Protein AF-A0A2C9LXS0-F1 (afdb_monomer_lite)

Sequence (144 aa):
MIEDLERGDVAETIRLFFEESKAVVPLQKSDLTIQEVNKFLHELSQLTKEEDQQRILTKVAKRSTANDLKMFVRLIKHDLRINAGVKHILDGLHPDAYAAFQTSHDLEDVIQRVSQLSHVKPGMSTKLSVEASLMTPVLPMLVG

Structure (mmCIF, N/CA/C/O backbone):
data_AF-A0A2C9LXS0-F1
#
_entry.id   AF-A0A2C9LXS0-F1
#
loop_
_atom_site.group_PDB
_atom_site.id
_atom_site.type_symbol
_atom_site.label_atom_id
_atom_site.label_alt_id
_atom_site.label_comp_id
_atom_site.label_asym_id
_atom_site.label_entity_id
_atom_site.label_seq_id
_atom_site.pdbx_PDB_ins_code
_atom_site.Cartn_x
_atom_site.Cartn_y
_atom_site.Cartn_z
_atom_site.occupancy
_atom_site.B_iso_or_equiv
_atom_site.auth_seq_id
_atom_site.auth_comp_id
_atom_site.auth_asym_id
_atom_site.auth_atom_id
_atom_site.pdbx_PDB_model_num
ATOM 1 N N . MET A 1 1 ? -22.596 1.898 7.921 1.00 64.88 1 MET A N 1
ATOM 2 C CA . MET A 1 1 ? -21.763 0.670 7.817 1.00 64.88 1 MET A CA 1
ATOM 3 C C . MET A 1 1 ? -22.200 -0.178 6.637 1.00 64.88 1 MET A C 1
ATOM 5 O O . MET A 1 1 ? -21.430 -0.265 5.699 1.00 64.88 1 MET A O 1
ATOM 9 N N . ILE A 1 2 ? -23.399 -0.780 6.645 1.00 70.69 2 ILE A N 1
ATOM 10 C CA . ILE A 1 2 ? -23.882 -1.579 5.497 1.00 70.69 2 ILE A CA 1
ATOM 11 C C . ILE A 1 2 ? -24.055 -0.686 4.257 1.00 70.69 2 ILE A C 1
ATOM 13 O O . ILE A 1 2 ? -23.472 -0.981 3.223 1.00 70.69 2 ILE A O 1
ATOM 17 N N . GLU A 1 3 ? -24.707 0.470 4.405 1.00 71.50 3 GLU A N 1
ATOM 18 C CA . GLU A 1 3 ? -24.863 1.470 3.329 1.00 71.50 3 GLU A CA 1
ATOM 19 C C . GLU A 1 3 ? -23.517 2.005 2.790 1.00 71.50 3 GLU A C 1
ATOM 21 O O . GLU A 1 3 ? -23.382 2.312 1.608 1.00 71.50 3 GLU A O 1
ATOM 26 N N . ASP A 1 4 ? -22.481 2.087 3.634 1.00 72.75 4 ASP A N 1
ATOM 27 C CA . ASP A 1 4 ? -21.139 2.502 3.203 1.00 72.75 4 ASP A CA 1
ATOM 28 C C . ASP A 1 4 ? -20.397 1.391 2.454 1.00 72.75 4 ASP A C 1
ATOM 30 O O . ASP A 1 4 ? -19.650 1.677 1.521 1.00 72.75 4 ASP A O 1
ATOM 34 N N . LEU A 1 5 ? -20.597 0.130 2.849 1.00 74.31 5 LEU A N 1
ATOM 35 C CA . LEU A 1 5 ? -19.999 -1.035 2.191 1.00 74.31 5 LEU A CA 1
ATOM 36 C C . LEU A 1 5 ? -20.549 -1.228 0.774 1.00 74.31 5 LEU A C 1
ATOM 38 O O . LEU A 1 5 ? -19.807 -1.642 -0.115 1.00 74.31 5 LEU A O 1
ATOM 42 N N . GLU A 1 6 ? -21.806 -0.852 0.536 1.00 78.44 6 GLU A N 1
ATOM 43 C CA . GLU A 1 6 ? -22.427 -0.853 -0.796 1.00 78.44 6 GLU A CA 1
ATOM 44 C C . GLU A 1 6 ? -21.717 0.082 -1.791 1.00 78.44 6 GLU A C 1
ATOM 46 O O . GLU A 1 6 ? -21.835 -0.092 -3.003 1.00 78.44 6 GLU A O 1
ATOM 51 N N . ARG A 1 7 ? -20.904 1.031 -1.304 1.00 78.25 7 ARG A N 1
ATOM 52 C CA . ARG A 1 7 ? -20.083 1.921 -2.143 1.00 78.25 7 ARG A CA 1
ATOM 53 C C . ARG A 1 7 ? -18.816 1.254 -2.693 1.00 78.25 7 ARG A C 1
ATOM 55 O O . ARG A 1 7 ? -18.142 1.846 -3.535 1.00 78.25 7 ARG A O 1
ATOM 62 N N . GLY A 1 8 ? -18.470 0.054 -2.219 1.00 84.31 8 GLY A N 1
ATOM 63 C CA . GLY A 1 8 ? -17.390 -0.768 -2.776 1.00 84.31 8 GLY A CA 1
ATOM 64 C C . GLY A 1 8 ? -15.958 -0.362 -2.397 1.00 84.31 8 GLY A C 1
ATOM 65 O O . GLY A 1 8 ? -15.017 -0.880 -2.991 1.00 84.31 8 GLY A O 1
ATOM 66 N N . ASP A 1 9 ? -15.755 0.533 -1.421 1.00 91.00 9 ASP A N 1
ATOM 67 C CA . ASP A 1 9 ? -14.425 0.889 -0.892 1.00 91.00 9 ASP A CA 1
ATOM 68 C C . ASP A 1 9 ? -14.371 0.688 0.625 1.00 91.00 9 ASP A C 1
ATOM 70 O O . ASP A 1 9 ? -14.653 1.592 1.412 1.00 91.00 9 ASP A O 1
ATOM 74 N N . VAL A 1 10 ? -13.969 -0.516 1.031 1.00 93.00 10 VAL A N 1
ATOM 75 C CA . VAL A 1 10 ? -13.851 -0.895 2.446 1.00 93.00 10 VAL A CA 1
ATOM 76 C C . VAL A 1 10 ? -12.867 0.006 3.197 1.00 93.00 10 VAL A C 1
ATOM 78 O O . VAL A 1 10 ? -13.071 0.280 4.377 1.00 93.00 10 VAL A O 1
ATOM 81 N N . ALA A 1 11 ? -11.812 0.495 2.538 1.00 95.50 11 ALA A N 1
ATOM 82 C CA . ALA A 1 11 ? -10.842 1.372 3.183 1.00 95.50 11 ALA A CA 1
ATOM 83 C C . ALA A 1 11 ? -11.447 2.745 3.507 1.00 95.50 11 ALA A C 1
ATOM 85 O O . ALA A 1 11 ? -11.148 3.316 4.555 1.00 95.50 11 ALA A O 1
ATOM 86 N N . GLU A 1 12 ? -12.324 3.255 2.638 1.00 95.38 12 GLU A N 1
ATOM 87 C CA . GLU A 1 12 ? -13.078 4.479 2.907 1.00 95.38 12 GLU A CA 1
ATOM 88 C C . GLU A 1 12 ? -14.098 4.281 4.030 1.00 95.38 12 GLU A C 1
ATOM 90 O O . GLU A 1 12 ? -14.167 5.111 4.934 1.00 95.38 12 GLU A O 1
ATOM 95 N N . THR A 1 13 ? -14.825 3.159 4.035 1.00 95.12 13 THR A N 1
ATOM 96 C CA . THR A 1 13 ? -15.722 2.823 5.148 1.00 95.12 13 THR A CA 1
ATOM 97 C C . THR A 1 13 ? -14.955 2.775 6.470 1.00 95.12 13 THR A C 1
ATOM 99 O O . THR A 1 13 ? -15.355 3.417 7.434 1.00 95.12 13 THR A O 1
ATOM 102 N N . ILE A 1 14 ? -13.815 2.078 6.525 1.00 95.62 14 ILE A N 1
ATOM 103 C CA . ILE A 1 14 ? -13.000 1.995 7.746 1.00 95.62 14 ILE A CA 1
ATOM 104 C C . ILE A 1 14 ? -12.523 3.380 8.190 1.00 95.62 14 ILE A C 1
ATOM 106 O O . ILE A 1 14 ? -12.569 3.663 9.384 1.00 95.62 14 ILE A O 1
ATOM 110 N N . ARG A 1 15 ? -12.114 4.255 7.260 1.00 96.56 15 ARG A N 1
ATOM 111 C CA . ARG A 1 15 ? -11.703 5.630 7.585 1.00 96.56 15 ARG A CA 1
ATOM 112 C C . ARG A 1 15 ? -12.798 6.383 8.336 1.00 96.56 15 ARG A C 1
ATOM 114 O O . ARG A 1 15 ? -12.520 6.922 9.401 1.00 96.56 15 ARG A O 1
ATOM 121 N N . LEU A 1 16 ? -14.019 6.394 7.797 1.00 95.25 16 LEU A N 1
ATOM 122 C CA . LEU A 1 16 ? -15.150 7.134 8.368 1.00 95.25 16 LEU A CA 1
ATOM 123 C C . LEU A 1 16 ? -15.472 6.656 9.791 1.00 95.25 16 LEU A C 1
ATOM 125 O O . LEU A 1 16 ? -15.566 7.455 10.717 1.00 95.25 16 LEU A O 1
ATOM 129 N N . PHE A 1 17 ? -15.545 5.339 9.993 1.00 94.75 17 PHE A N 1
ATOM 130 C CA . PHE A 1 17 ? -15.810 4.761 11.315 1.00 94.75 17 PHE A CA 1
ATOM 131 C C . PHE A 1 17 ? -14.649 4.964 12.294 1.00 94.75 17 PHE A C 1
ATOM 133 O O . PHE A 1 17 ? -14.861 5.078 13.502 1.00 94.75 17 PHE A O 1
ATOM 140 N N . PHE A 1 18 ? -13.416 5.005 11.790 1.00 96.69 18 PHE A N 1
ATOM 141 C CA . PHE A 1 18 ? -12.244 5.262 12.612 1.00 96.69 18 PHE A CA 1
ATOM 142 C C . PHE A 1 18 ? -12.168 6.727 13.063 1.00 96.69 18 PHE A C 1
ATOM 144 O O . PHE A 1 18 ? -11.798 6.977 14.205 1.00 96.69 18 PHE A O 1
ATOM 151 N N . GLU A 1 19 ? -12.588 7.684 12.230 1.00 96.50 19 GLU A N 1
ATOM 152 C CA . GLU A 1 19 ? -12.689 9.106 12.601 1.00 96.50 19 GLU A CA 1
ATOM 153 C C . GLU A 1 19 ? -13.655 9.348 13.767 1.00 96.50 19 GLU A C 1
ATOM 155 O O . GLU A 1 19 ? -13.387 10.181 14.632 1.00 96.50 19 GLU A O 1
ATOM 160 N N . GLU A 1 20 ? -14.740 8.578 13.837 1.00 95.00 20 GLU A N 1
ATOM 161 C CA . GLU A 1 20 ? -15.755 8.683 14.893 1.00 95.00 20 GLU A CA 1
ATOM 162 C C . GLU A 1 20 ? -15.474 7.788 16.115 1.00 95.00 20 GLU A C 1
ATOM 164 O O . GLU A 1 20 ? -16.186 7.836 17.126 1.00 95.00 20 GLU A O 1
ATOM 169 N N . SER A 1 21 ? -14.440 6.949 16.043 1.00 94.50 21 SER A N 1
ATOM 170 C CA . SER A 1 21 ? -14.155 5.949 17.067 1.00 94.50 21 SER A CA 1
ATOM 171 C C . SER A 1 21 ? -13.699 6.585 18.384 1.00 94.50 21 SER A C 1
ATOM 173 O O . SER A 1 21 ? -12.711 7.313 18.463 1.00 94.50 21 SER A O 1
ATOM 175 N N . LYS A 1 22 ? -14.391 6.218 19.471 1.00 93.50 22 LYS A N 1
ATOM 176 C CA . LYS A 1 22 ? -14.030 6.598 20.850 1.00 93.50 22 LYS A CA 1
ATOM 177 C C . LYS A 1 22 ? -13.102 5.592 21.533 1.00 93.50 22 LYS A C 1
ATOM 179 O O . LYS A 1 22 ? -12.429 5.941 22.496 1.00 93.50 22 LYS A O 1
ATOM 184 N N . ALA A 1 23 ? -13.091 4.340 21.070 1.00 92.81 23 ALA A N 1
ATOM 185 C CA . ALA A 1 23 ? -12.301 3.264 21.674 1.00 92.81 23 ALA A CA 1
ATOM 186 C C . ALA A 1 23 ? -10.835 3.303 21.220 1.00 92.81 23 ALA A C 1
ATOM 188 O O . ALA A 1 23 ? -9.919 3.049 22.001 1.00 92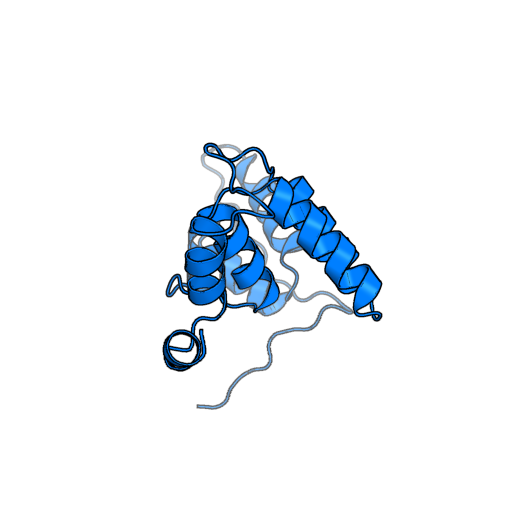.81 23 ALA A O 1
ATOM 189 N N . VAL A 1 24 ? -10.619 3.636 19.948 1.00 92.69 24 VAL A N 1
ATOM 190 C CA . VAL A 1 24 ? -9.301 3.882 19.361 1.00 92.69 24 VAL A CA 1
ATOM 191 C C . VAL A 1 24 ? -9.386 5.211 18.633 1.00 92.69 24 VAL A C 1
ATOM 193 O O . VAL A 1 24 ? -10.112 5.310 17.649 1.00 92.69 24 VAL A O 1
ATOM 196 N N . VAL A 1 25 ? -8.690 6.221 19.146 1.00 95.38 25 VAL A N 1
ATOM 197 C CA . VAL A 1 25 ? -8.735 7.581 18.602 1.00 95.38 25 VAL A CA 1
ATOM 198 C C . VAL A 1 25 ? -7.636 7.734 17.545 1.00 95.38 25 VAL A C 1
ATOM 200 O O . VAL A 1 25 ? -6.489 7.382 17.841 1.00 95.38 25 VAL A O 1
ATOM 203 N N . PRO A 1 26 ? -7.941 8.250 16.340 1.00 96.81 26 PRO A N 1
ATOM 204 C CA . PRO A 1 26 ? -6.931 8.524 15.323 1.00 96.81 26 PRO A CA 1
ATOM 205 C C . PRO A 1 26 ? -5.894 9.538 15.795 1.00 96.81 26 PRO A C 1
ATOM 207 O O . PRO A 1 26 ? -6.206 10.501 16.501 1.00 96.81 26 PRO A O 1
ATOM 210 N N . LEU A 1 27 ? -4.653 9.365 15.346 1.00 97.19 27 LEU A N 1
ATOM 211 C CA . LEU A 1 27 ? -3.637 10.393 15.533 1.00 97.19 27 LEU A CA 1
ATOM 212 C C . LEU A 1 27 ? -3.949 11.624 14.674 1.00 97.19 27 LEU A C 1
ATOM 214 O O . LEU A 1 27 ? -4.533 11.527 13.597 1.00 97.19 27 LEU A O 1
ATOM 218 N N . GLN A 1 28 ? -3.508 12.791 15.146 1.00 95.31 28 GLN A N 1
ATOM 219 C CA . GLN A 1 28 ? -3.643 14.058 14.414 1.00 95.31 28 GLN A CA 1
ATOM 220 C C . GLN A 1 28 ? -2.530 14.272 13.382 1.00 95.31 28 GLN A C 1
ATOM 222 O O . GLN A 1 28 ? -2.678 15.056 12.448 1.00 95.31 28 GLN A O 1
ATOM 227 N N . LYS A 1 29 ? -1.388 13.603 13.563 1.00 96.81 29 LYS A N 1
ATOM 228 C CA . LYS A 1 29 ? -0.237 13.653 12.660 1.00 96.81 29 LYS A CA 1
ATOM 229 C C . LYS A 1 29 ? 0.259 12.237 12.410 1.00 96.81 29 LYS A C 1
ATOM 231 O O . LYS A 1 29 ? 0.227 11.414 13.322 1.00 96.81 29 LYS A O 1
ATOM 236 N N . SER A 1 30 ? 0.693 11.988 11.180 1.00 96.44 30 SER A N 1
ATOM 237 C CA . SER A 1 30 ? 1.276 10.706 10.786 1.00 96.44 30 SER A CA 1
ATOM 238 C C . SER A 1 30 ? 2.664 10.553 11.411 1.00 96.44 30 SER A C 1
ATOM 240 O O . SER A 1 30 ? 3.454 11.499 11.398 1.00 96.44 30 SER A O 1
ATOM 242 N N . ASP A 1 31 ? 2.926 9.377 11.976 1.00 94.25 31 ASP A N 1
ATOM 243 C CA . ASP A 1 31 ? 4.202 8.987 12.603 1.00 94.25 31 ASP A CA 1
ATOM 244 C C . ASP A 1 31 ? 4.774 7.695 11.987 1.00 94.25 31 ASP A C 1
ATOM 246 O O . ASP A 1 31 ? 5.935 7.356 12.190 1.00 94.25 31 ASP A O 1
ATOM 250 N N . LEU A 1 32 ? 3.969 6.958 11.213 1.00 96.06 32 LEU A N 1
ATOM 251 C CA . LEU A 1 32 ? 4.380 5.685 10.629 1.00 96.06 32 LEU A CA 1
ATOM 252 C C . LEU A 1 32 ? 5.302 5.895 9.429 1.00 96.06 32 LEU A C 1
ATOM 254 O O . LEU A 1 32 ? 4.936 6.518 8.432 1.00 96.06 32 LEU A O 1
ATOM 258 N N . THR A 1 33 ? 6.483 5.291 9.493 1.00 97.44 33 THR A N 1
ATOM 259 C CA . THR A 1 33 ? 7.400 5.224 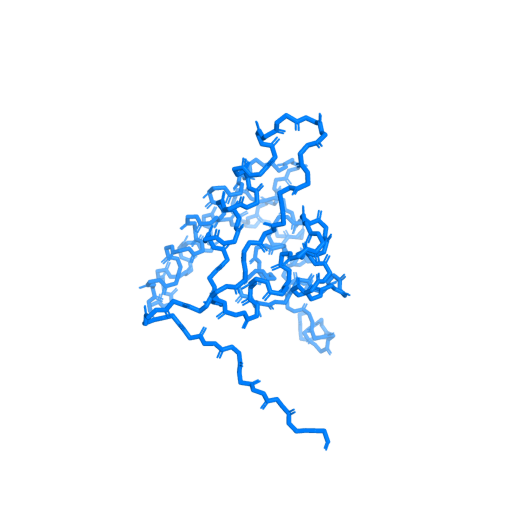8.352 1.00 97.44 33 THR A CA 1
ATOM 260 C C . THR A 1 33 ? 6.989 4.127 7.367 1.00 97.44 33 THR A C 1
ATOM 262 O O . THR A 1 33 ? 6.358 3.131 7.731 1.00 97.44 33 THR A O 1
ATOM 265 N N . ILE A 1 34 ? 7.403 4.254 6.102 1.00 96.69 34 ILE A N 1
ATOM 266 C CA . ILE A 1 34 ? 7.135 3.237 5.067 1.00 96.69 34 ILE A CA 1
ATOM 267 C C . ILE A 1 34 ? 7.772 1.888 5.444 1.00 96.69 34 ILE A C 1
ATOM 269 O O . ILE A 1 34 ? 7.195 0.834 5.184 1.00 96.69 34 ILE A O 1
ATOM 273 N N . GLN A 1 35 ? 8.932 1.903 6.105 1.00 97.62 35 GLN A N 1
ATOM 274 C CA . GLN A 1 35 ? 9.620 0.703 6.581 1.00 97.62 35 GLN A CA 1
ATOM 275 C C . GLN A 1 35 ? 8.810 -0.022 7.659 1.00 97.62 35 GLN A C 1
ATOM 277 O O . GLN A 1 35 ? 8.693 -1.248 7.624 1.00 97.62 35 GLN A O 1
ATOM 282 N N . GLU A 1 36 ? 8.217 0.717 8.598 1.00 97.44 36 GLU A N 1
ATOM 283 C CA . GLU A 1 36 ? 7.321 0.138 9.601 1.00 97.44 36 GLU A CA 1
ATOM 284 C C . GLU A 1 36 ? 6.046 -0.411 8.964 1.00 97.44 36 GLU A C 1
ATOM 286 O O . GLU A 1 36 ? 5.640 -1.524 9.295 1.00 97.44 36 GLU A O 1
ATOM 291 N N . VAL A 1 37 ? 5.449 0.318 8.015 1.00 98.00 37 VAL A N 1
ATOM 292 C CA . VAL A 1 37 ? 4.284 -0.157 7.252 1.00 98.00 37 VAL A CA 1
ATOM 293 C C . VAL A 1 37 ? 4.603 -1.474 6.547 1.00 98.00 37 VAL A C 1
ATOM 295 O O . VAL A 1 37 ? 3.857 -2.440 6.701 1.00 98.00 37 VAL A O 1
ATOM 298 N N . ASN A 1 38 ? 5.737 -1.553 5.845 1.00 97.44 38 ASN A N 1
ATOM 299 C CA . ASN A 1 38 ? 6.177 -2.776 5.178 1.00 97.44 38 ASN A CA 1
ATOM 300 C C . ASN A 1 38 ? 6.386 -3.925 6.173 1.00 97.44 38 ASN A C 1
ATOM 302 O O . ASN A 1 38 ? 5.955 -5.048 5.921 1.00 97.44 38 ASN A O 1
ATOM 306 N N . LYS A 1 39 ? 6.981 -3.646 7.340 1.00 98.25 39 LYS A N 1
ATOM 307 C CA . LYS A 1 39 ? 7.158 -4.646 8.399 1.00 98.25 39 LYS A CA 1
ATOM 308 C C . LYS A 1 39 ? 5.815 -5.186 8.897 1.00 98.25 39 LYS A C 1
ATOM 310 O O . LYS A 1 39 ? 5.679 -6.398 9.037 1.00 98.25 39 LYS A O 1
ATOM 315 N N . PHE A 1 40 ? 4.829 -4.320 9.134 1.00 98.12 40 PHE A N 1
ATOM 316 C CA . PHE A 1 40 ? 3.496 -4.747 9.563 1.00 98.12 40 PHE A CA 1
ATOM 317 C C . PHE A 1 40 ? 2.773 -5.570 8.494 1.00 98.12 40 PHE A C 1
ATOM 319 O O . PHE A 1 40 ? 2.151 -6.572 8.832 1.00 98.12 40 PHE A O 1
ATOM 326 N N . LEU A 1 41 ? 2.864 -5.181 7.219 1.00 98.19 41 LEU A N 1
ATOM 327 C CA . LEU A 1 41 ? 2.282 -5.944 6.109 1.00 98.19 41 LEU A CA 1
ATOM 328 C C . LEU A 1 41 ? 2.952 -7.313 5.955 1.00 98.19 41 LEU A C 1
ATOM 330 O O . LEU A 1 41 ? 2.265 -8.317 5.772 1.00 98.19 41 LEU A O 1
ATOM 334 N N . HIS A 1 42 ? 4.278 -7.364 6.087 1.00 97.88 42 HIS A N 1
ATOM 335 C CA . HIS A 1 42 ? 5.023 -8.614 6.061 1.00 97.88 42 HIS A CA 1
ATOM 336 C C . HIS A 1 42 ? 4.619 -9.526 7.223 1.00 97.88 42 HIS A C 1
ATOM 338 O O . HIS A 1 42 ? 4.256 -10.671 6.981 1.00 97.88 42 HIS A O 1
ATOM 344 N N . GLU A 1 43 ? 4.591 -9.023 8.460 1.00 97.69 43 GLU A N 1
ATOM 345 C CA . GLU A 1 43 ? 4.127 -9.789 9.624 1.00 97.69 43 GLU A CA 1
ATOM 346 C C . GLU A 1 43 ? 2.698 -10.304 9.408 1.00 97.69 43 GLU A C 1
ATOM 348 O O . GLU A 1 43 ? 2.453 -11.498 9.557 1.00 97.69 43 GLU A O 1
ATOM 353 N N . LEU A 1 44 ? 1.779 -9.442 8.959 1.00 97.81 44 LEU A N 1
ATOM 354 C CA . LEU A 1 44 ? 0.390 -9.810 8.684 1.00 97.81 44 LEU A CA 1
ATOM 355 C C . LEU A 1 44 ? 0.274 -10.931 7.638 1.00 97.81 44 LEU A C 1
ATOM 357 O O . LEU A 1 44 ? -0.551 -11.825 7.809 1.00 97.81 44 LEU A O 1
ATOM 361 N N . SER A 1 45 ? 1.120 -10.923 6.601 1.00 97.12 45 SER A N 1
ATOM 362 C CA . SER A 1 45 ? 1.130 -11.951 5.545 1.00 97.12 45 SER A CA 1
ATOM 363 C C . SER A 1 45 ? 1.488 -13.356 6.044 1.00 97.12 45 SER A C 1
ATOM 365 O O . SER A 1 45 ? 1.150 -14.339 5.391 1.00 97.12 45 SER A O 1
ATOM 367 N N . GLN A 1 46 ? 2.158 -13.459 7.197 1.00 97.94 46 GLN A N 1
ATOM 368 C CA . GLN A 1 46 ? 2.569 -14.734 7.794 1.00 97.94 46 GLN A CA 1
ATOM 369 C C . GLN A 1 46 ? 1.537 -15.281 8.794 1.00 97.94 46 GLN A C 1
ATOM 371 O O . GLN A 1 46 ? 1.662 -16.414 9.261 1.00 97.94 46 GLN A O 1
ATOM 376 N N . LEU A 1 47 ? 0.523 -14.488 9.156 1.00 96.88 47 LEU A N 1
ATOM 377 C CA . LEU A 1 47 ? -0.474 -14.855 10.157 1.00 96.88 47 LEU A CA 1
ATOM 378 C C . LEU A 1 47 ? -1.697 -15.498 9.506 1.00 96.88 47 LEU A C 1
ATOM 380 O O . LEU A 1 47 ? -2.298 -14.944 8.588 1.00 96.88 47 LEU A O 1
ATOM 384 N N . THR A 1 48 ? -2.129 -16.633 10.050 1.00 95.50 48 THR A N 1
ATOM 385 C CA . THR A 1 48 ? -3.321 -17.364 9.581 1.00 95.50 48 THR A CA 1
ATOM 386 C C . THR A 1 48 ? -4.493 -17.312 10.558 1.00 95.50 48 THR A C 1
ATOM 388 O O . THR A 1 48 ? -5.620 -17.614 10.174 1.00 95.50 48 THR A O 1
ATOM 391 N N . LYS A 1 49 ? -4.248 -16.934 11.819 1.00 97.94 49 LYS A N 1
ATOM 392 C CA . LYS A 1 49 ? -5.270 -16.849 12.869 1.00 97.94 49 LYS A CA 1
ATOM 393 C C . LYS A 1 49 ? -5.831 -15.437 12.968 1.00 97.94 49 LYS A C 1
ATOM 395 O O . LYS A 1 49 ? -5.071 -14.477 13.087 1.00 97.94 49 LYS A O 1
ATOM 400 N N . GLU A 1 50 ? -7.155 -15.336 13.010 1.00 97.50 50 GLU A N 1
ATOM 401 C CA . GLU A 1 50 ? -7.875 -14.061 13.099 1.00 97.50 50 GLU A CA 1
ATOM 402 C C . GLU A 1 50 ? -7.461 -13.240 14.328 1.00 97.50 50 GLU A C 1
ATOM 404 O O . GLU A 1 50 ? -7.174 -12.052 14.204 1.00 97.50 50 GLU A O 1
ATOM 409 N N . GLU A 1 51 ? -7.328 -13.872 15.498 1.00 97.56 51 GLU A N 1
ATOM 410 C CA . GLU A 1 51 ? -6.916 -13.182 16.729 1.00 97.56 51 GLU A CA 1
ATO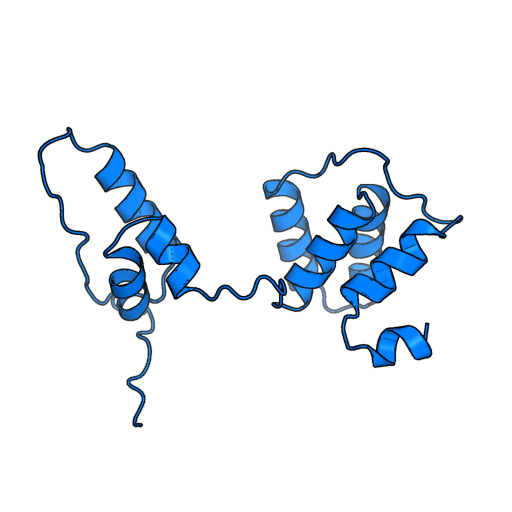M 411 C C . GLU A 1 51 ? -5.539 -12.512 16.598 1.00 97.56 51 GLU A C 1
ATOM 413 O O . GLU A 1 51 ? -5.327 -11.395 17.078 1.00 97.56 51 GLU A O 1
ATOM 418 N N . ASP A 1 52 ? -4.593 -13.172 15.927 1.00 97.75 52 ASP A N 1
ATOM 419 C CA . ASP A 1 52 ? -3.246 -12.638 15.734 1.00 97.75 52 ASP A CA 1
ATOM 420 C C . ASP A 1 52 ? -3.245 -11.513 14.693 1.00 97.75 52 ASP A C 1
ATOM 422 O O . ASP A 1 52 ? -2.635 -10.463 14.914 1.00 97.75 52 ASP A O 1
ATOM 426 N N . GLN A 1 53 ? -3.999 -11.671 13.602 1.00 97.88 53 GLN A N 1
ATOM 427 C CA . GLN A 1 53 ? -4.195 -10.613 12.608 1.00 97.88 53 GLN A CA 1
ATOM 428 C C . GLN A 1 53 ? -4.833 -9.369 13.244 1.00 97.88 53 GLN A C 1
ATOM 430 O O . GLN A 1 53 ? -4.347 -8.250 13.055 1.00 97.88 53 GLN A O 1
ATOM 435 N N . GLN A 1 54 ? -5.864 -9.552 14.073 1.00 97.44 54 GLN A N 1
ATOM 436 C CA . GLN A 1 54 ? -6.536 -8.472 14.791 1.00 97.44 54 GLN A CA 1
ATOM 437 C C . GLN A 1 54 ? -5.572 -7.716 15.713 1.00 97.44 54 GLN A C 1
ATOM 439 O O . GLN A 1 54 ? -5.637 -6.484 15.796 1.00 97.44 54 GLN A O 1
ATOM 444 N N . ARG A 1 55 ? -4.643 -8.413 16.382 1.00 97.56 55 ARG A N 1
ATOM 445 C CA . ARG A 1 55 ? -3.612 -7.775 17.217 1.00 97.56 55 ARG A CA 1
ATOM 446 C C . ARG A 1 55 ? -2.719 -6.845 16.400 1.00 97.56 55 ARG A C 1
ATOM 448 O O . ARG A 1 55 ? -2.455 -5.730 16.852 1.00 97.56 55 ARG A O 1
ATOM 455 N N . ILE A 1 56 ? -2.276 -7.263 15.214 1.00 97.56 56 ILE A N 1
ATOM 456 C CA . ILE A 1 56 ? -1.456 -6.421 14.327 1.00 97.56 56 ILE A CA 1
ATOM 457 C C . ILE A 1 56 ? -2.255 -5.233 13.801 1.00 97.56 56 ILE A C 1
ATOM 459 O O . ILE A 1 56 ? -1.810 -4.094 13.943 1.00 97.56 56 ILE A O 1
ATOM 463 N N . LEU A 1 57 ? -3.466 -5.469 13.299 1.00 97.50 57 LEU A N 1
ATOM 464 C CA . LEU A 1 57 ? -4.346 -4.405 12.809 1.00 97.50 57 LEU A CA 1
ATOM 465 C C . LEU A 1 57 ? -4.645 -3.365 13.898 1.00 97.50 57 LEU A C 1
ATOM 467 O O . LEU A 1 57 ? -4.611 -2.164 13.638 1.00 97.50 57 LEU A O 1
ATOM 471 N N . THR A 1 58 ? -4.837 -3.804 15.143 1.00 96.88 58 THR A N 1
ATOM 472 C CA . THR A 1 58 ? -5.047 -2.908 16.290 1.00 96.88 58 THR A CA 1
ATOM 473 C C . THR A 1 58 ? -3.803 -2.074 16.604 1.00 96.88 58 THR A C 1
ATOM 475 O O . THR A 1 58 ? -3.927 -0.888 16.913 1.00 96.88 58 THR A O 1
ATOM 478 N N . LYS A 1 59 ? -2.596 -2.660 16.533 1.00 96.88 59 LYS A N 1
ATOM 479 C CA . LYS A 1 59 ? -1.336 -1.916 16.725 1.00 96.88 59 LYS A CA 1
ATOM 480 C C . LYS A 1 59 ? -1.176 -0.821 15.672 1.00 96.88 59 LYS A C 1
ATOM 482 O O . LYS A 1 59 ? -0.826 0.301 16.029 1.00 96.88 59 LYS A O 1
ATOM 487 N N . VAL A 1 60 ? -1.456 -1.139 14.407 1.00 97.50 60 VAL A N 1
ATOM 488 C CA . VAL A 1 60 ? -1.384 -0.177 13.298 1.00 97.50 60 VAL A CA 1
ATOM 489 C C . VAL A 1 60 ? -2.419 0.929 13.481 1.00 97.50 60 VAL A C 1
ATOM 491 O O . VAL A 1 60 ? -2.051 2.101 13.459 1.00 97.50 60 VAL A O 1
ATOM 494 N N . ALA A 1 61 ? -3.681 0.583 13.755 1.00 97.38 61 ALA A N 1
ATOM 495 C CA . ALA A 1 61 ? -4.749 1.560 13.964 1.00 97.38 61 ALA A CA 1
ATOM 496 C C . ALA A 1 61 ? -4.409 2.562 15.081 1.00 97.38 61 ALA A C 1
ATOM 498 O O . ALA A 1 61 ? -4.544 3.765 14.891 1.00 97.38 61 ALA A O 1
ATOM 499 N N . LYS A 1 62 ? -3.863 2.097 16.212 1.00 96.62 62 LYS A N 1
ATOM 500 C CA . LYS A 1 62 ? -3.441 2.965 17.329 1.00 96.62 62 LYS A CA 1
ATOM 501 C C . LYS A 1 62 ? -2.314 3.949 16.985 1.00 96.62 62 LYS A C 1
ATOM 503 O O . LYS A 1 62 ? -2.123 4.911 17.722 1.00 96.62 62 LYS A O 1
ATOM 508 N N . ARG A 1 63 ? -1.553 3.702 15.915 1.00 97.31 63 ARG A N 1
ATOM 509 C CA . ARG A 1 63 ? -0.431 4.542 15.458 1.00 97.31 63 ARG A CA 1
ATOM 510 C C . ARG A 1 63 ? -0.736 5.315 14.172 1.00 97.31 63 ARG A C 1
ATOM 512 O O . ARG A 1 63 ? 0.171 5.888 13.580 1.00 97.31 63 ARG A O 1
ATOM 519 N N . SER A 1 64 ? -1.987 5.309 13.726 1.00 97.81 64 SER A N 1
ATOM 520 C CA . SER A 1 64 ? -2.381 5.841 12.423 1.00 97.81 64 SER A CA 1
ATOM 521 C C . SER A 1 64 ? -3.251 7.084 12.567 1.00 97.81 64 SER A C 1
ATOM 523 O O . SER A 1 64 ? -4.123 7.155 13.437 1.00 97.81 64 SER A O 1
ATOM 525 N N . THR A 1 65 ? -3.075 8.047 11.665 1.00 98.25 65 THR A N 1
ATOM 526 C CA . THR A 1 65 ? -4.161 8.969 11.314 1.00 98.25 65 THR A CA 1
ATOM 527 C C . THR A 1 65 ? -5.255 8.206 10.558 1.00 98.25 65 THR A C 1
ATOM 529 O O . THR A 1 65 ? -5.061 7.068 10.116 1.00 98.25 65 THR A O 1
ATOM 532 N N . ALA A 1 66 ? -6.411 8.834 10.344 1.00 97.75 66 ALA A N 1
ATOM 533 C CA . ALA A 1 66 ? -7.470 8.233 9.536 1.00 97.75 66 ALA A CA 1
ATOM 534 C C . ALA A 1 66 ? -7.014 7.912 8.099 1.00 97.75 66 ALA A C 1
ATOM 536 O O . ALA A 1 66 ? -7.331 6.852 7.552 1.00 97.75 66 ALA A O 1
ATOM 537 N N . ASN A 1 67 ? -6.207 8.796 7.507 1.00 97.56 67 ASN A N 1
ATOM 538 C CA . ASN A 1 67 ? -5.673 8.603 6.162 1.00 97.56 67 ASN A CA 1
ATOM 539 C C . ASN A 1 67 ? -4.600 7.511 6.109 1.00 97.56 67 ASN A C 1
ATOM 541 O O . ASN A 1 67 ? -4.592 6.736 5.154 1.00 97.56 67 ASN A O 1
ATOM 545 N N . ASP A 1 68 ? -3.747 7.399 7.131 1.00 98.06 68 ASP A N 1
ATOM 546 C CA . ASP A 1 68 ? -2.752 6.320 7.195 1.00 98.06 68 ASP A CA 1
ATOM 547 C C . ASP A 1 68 ? -3.447 4.956 7.235 1.00 98.06 68 ASP A C 1
ATOM 549 O O . ASP A 1 68 ? -3.104 4.064 6.459 1.00 98.06 68 ASP A O 1
ATOM 553 N N . LEU A 1 69 ? -4.479 4.808 8.078 1.00 97.88 69 LEU A N 1
ATOM 554 C CA . LEU A 1 69 ? -5.212 3.548 8.194 1.00 97.88 69 LEU A CA 1
ATOM 555 C C . LEU A 1 69 ? -5.933 3.194 6.887 1.00 97.88 69 LEU A C 1
ATOM 557 O O . LEU A 1 69 ? -5.879 2.046 6.446 1.00 97.88 69 LEU A O 1
ATOM 561 N N . LYS A 1 70 ? -6.549 4.179 6.223 1.00 97.62 70 LYS A N 1
ATOM 562 C CA . LYS A 1 70 ? -7.134 4.000 4.886 1.00 97.62 70 LYS A CA 1
ATOM 563 C C . LYS A 1 70 ? -6.100 3.485 3.886 1.00 97.62 70 LYS A C 1
ATOM 565 O O . LYS A 1 70 ? -6.362 2.515 3.176 1.00 97.62 70 LYS A O 1
ATOM 570 N N . MET A 1 71 ? -4.927 4.112 3.826 1.00 97.81 71 MET A N 1
ATOM 571 C CA . MET A 1 71 ? -3.868 3.700 2.902 1.00 97.81 71 MET A CA 1
ATOM 572 C C . MET A 1 71 ? -3.321 2.312 3.238 1.00 97.81 71 MET A C 1
ATOM 574 O O . MET A 1 71 ? -3.103 1.510 2.332 1.00 97.81 71 MET A O 1
ATOM 578 N N . PHE A 1 72 ? -3.185 1.986 4.521 1.00 98.12 72 PHE A N 1
ATOM 579 C CA . PHE A 1 72 ? -2.777 0.661 4.974 1.00 98.12 72 PHE A CA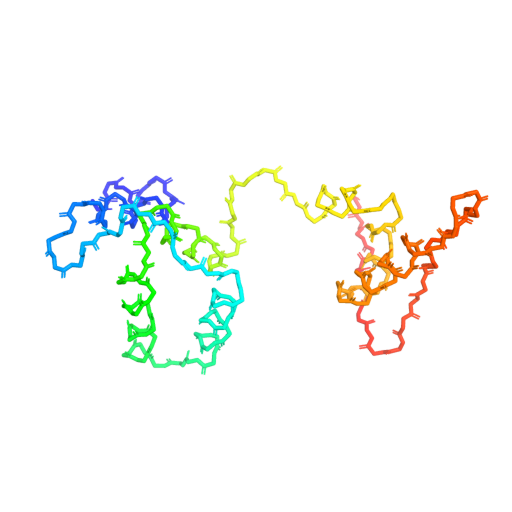 1
ATOM 580 C C . PHE A 1 72 ? -3.762 -0.431 4.530 1.00 98.12 72 PHE A C 1
ATOM 582 O O . PHE A 1 72 ? -3.355 -1.451 3.977 1.00 98.12 72 PHE A O 1
ATOM 589 N N . VAL A 1 73 ? -5.070 -0.202 4.689 1.00 97.69 73 VAL A N 1
ATOM 590 C CA . VAL A 1 73 ? -6.105 -1.142 4.224 1.00 97.69 73 VAL A CA 1
ATOM 591 C C . VAL A 1 73 ? -6.087 -1.287 2.700 1.00 97.69 73 VAL A C 1
ATOM 593 O O . VAL A 1 73 ? -6.237 -2.396 2.189 1.00 97.69 73 VAL A O 1
ATOM 596 N N . ARG A 1 74 ? -5.865 -0.197 1.958 1.00 97.25 74 ARG A N 1
ATOM 597 C CA . ARG A 1 74 ? -5.725 -0.245 0.493 1.00 97.25 74 ARG A CA 1
ATOM 598 C C . ARG A 1 74 ? -4.529 -1.081 0.038 1.00 97.25 74 ARG A C 1
ATOM 600 O O . ARG A 1 74 ? -4.656 -1.833 -0.925 1.00 97.25 74 ARG A O 1
ATOM 607 N N . LEU A 1 75 ? -3.407 -1.014 0.759 1.00 97.56 75 LEU A N 1
ATOM 608 C CA . LEU A 1 75 ? -2.251 -1.885 0.521 1.00 97.56 75 LEU A CA 1
ATOM 609 C C . LEU A 1 75 ? -2.610 -3.362 0.739 1.00 97.56 75 LEU A C 1
ATOM 611 O O . LEU A 1 75 ? -2.305 -4.184 -0.119 1.00 97.56 75 LEU A O 1
ATOM 615 N N . ILE A 1 76 ? -3.331 -3.689 1.819 1.00 96.94 76 ILE A N 1
ATOM 616 C CA . ILE A 1 76 ? -3.821 -5.058 2.082 1.00 96.94 76 ILE A CA 1
ATOM 617 C C . ILE A 1 76 ? -4.758 -5.545 0.969 1.00 96.94 76 ILE A C 1
ATOM 619 O O . ILE A 1 76 ? -4.743 -6.716 0.601 1.00 96.94 76 ILE A O 1
ATOM 623 N N . LYS A 1 77 ? -5.606 -4.660 0.435 1.00 95.25 77 LYS A N 1
ATOM 624 C CA . LYS A 1 77 ? -6.554 -4.995 -0.637 1.00 95.25 77 LYS A CA 1
ATOM 625 C C . LYS A 1 77 ? -5.924 -5.037 -2.028 1.00 95.25 77 LYS A C 1
ATOM 627 O O . LYS A 1 77 ? -6.624 -5.400 -2.967 1.00 95.25 77 LYS A O 1
ATOM 632 N N . HIS A 1 78 ? -4.639 -4.701 -2.154 1.00 94.69 78 HIS A N 1
ATOM 633 C CA . HIS A 1 78 ? -3.929 -4.586 -3.428 1.00 94.69 78 HIS A CA 1
ATOM 634 C C . HIS A 1 78 ? -4.581 -3.599 -4.417 1.00 94.69 78 HIS A C 1
ATOM 636 O O . HIS A 1 78 ? -4.394 -3.717 -5.625 1.00 94.69 78 HIS A O 1
ATOM 642 N N . ASP A 1 79 ? -5.311 -2.600 -3.910 1.00 93.88 79 ASP A N 1
ATOM 643 C CA . ASP A 1 79 ? -5.927 -1.545 -4.719 1.00 93.88 79 ASP A CA 1
ATOM 644 C C . ASP A 1 79 ? -5.795 -0.181 -4.032 1.00 93.88 79 ASP A C 1
ATOM 646 O O . ASP A 1 79 ? -6.481 0.141 -3.059 1.00 93.88 79 ASP A O 1
ATOM 650 N N . LEU A 1 80 ? -4.900 0.649 -4.572 1.00 94.06 80 LEU A N 1
ATOM 651 C CA . LEU A 1 80 ? -4.645 2.002 -4.080 1.00 94.06 80 LEU A CA 1
ATOM 652 C C . LEU A 1 80 ? -5.667 3.035 -4.576 1.00 94.06 80 LEU A C 1
ATOM 654 O O . LEU A 1 80 ? -5.768 4.113 -3.981 1.00 94.06 80 LEU A O 1
ATOM 658 N N . ARG A 1 81 ? -6.424 2.726 -5.639 1.00 92.94 81 ARG A N 1
ATOM 659 C CA . ARG A 1 81 ? -7.370 3.635 -6.312 1.00 92.94 81 ARG A CA 1
ATOM 660 C C . ARG A 1 81 ? -6.741 4.957 -6.777 1.00 92.94 81 ARG A C 1
ATOM 662 O O . ARG A 1 81 ? -7.327 6.024 -6.614 1.00 92.94 81 ARG A O 1
ATOM 669 N N . ILE A 1 82 ? -5.536 4.882 -7.348 1.00 93.12 82 ILE A N 1
ATOM 670 C CA . ILE A 1 82 ? -4.785 6.038 -7.883 1.00 93.12 82 ILE A CA 1
ATOM 671 C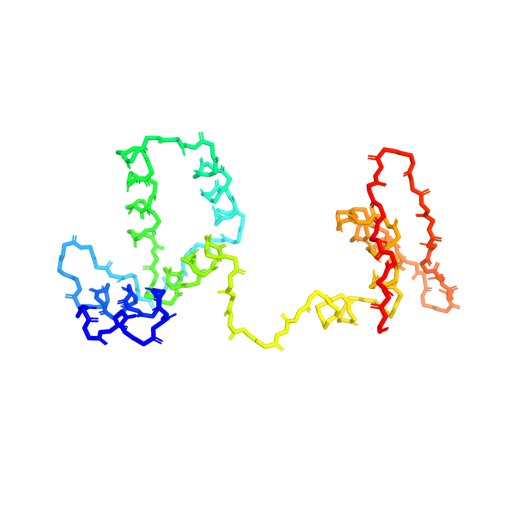 C . ILE A 1 82 ? -4.816 6.140 -9.416 1.00 93.12 82 ILE A C 1
ATOM 673 O O . ILE A 1 82 ? -4.139 6.990 -9.982 1.00 93.12 82 ILE A O 1
ATOM 677 N N . ASN A 1 83 ? -5.576 5.272 -10.098 1.00 91.56 83 ASN A N 1
ATOM 678 C CA . ASN A 1 83 ? -5.662 5.202 -11.566 1.00 91.56 83 ASN A CA 1
ATOM 679 C C . ASN A 1 83 ? -4.300 5.069 -12.278 1.00 91.56 83 ASN A C 1
ATOM 681 O O . ASN A 1 83 ? -4.154 5.456 -13.434 1.00 91.56 83 ASN A O 1
ATOM 685 N N . ALA A 1 84 ? -3.307 4.499 -11.594 1.00 92.75 84 ALA A N 1
ATOM 686 C CA . ALA A 1 84 ? -1.970 4.272 -12.115 1.00 92.75 84 ALA A CA 1
ATOM 687 C C . ALA A 1 84 ? -1.571 2.812 -11.883 1.00 92.75 84 ALA A C 1
ATOM 689 O O . ALA A 1 84 ? -1.531 2.334 -10.752 1.00 92.75 84 ALA A O 1
ATOM 690 N N . GLY A 1 85 ? -1.303 2.103 -12.978 1.00 91.56 85 GLY A N 1
ATOM 691 C CA . GLY A 1 85 ? -0.705 0.764 -12.964 1.00 91.56 85 GLY A CA 1
ATOM 692 C C . GLY A 1 85 ? 0.826 0.785 -13.030 1.00 91.56 85 GLY A C 1
ATOM 693 O O . GLY A 1 85 ? 1.432 1.842 -13.196 1.00 91.56 85 GLY A O 1
ATOM 694 N N . VAL A 1 86 ? 1.435 -0.405 -12.990 1.00 91.44 86 VAL A N 1
ATOM 695 C CA . VAL A 1 86 ? 2.898 -0.623 -12.957 1.00 91.44 86 VAL A CA 1
ATOM 696 C C . VAL A 1 86 ? 3.654 0.176 -14.022 1.00 91.44 86 VAL A C 1
ATOM 698 O O . VAL A 1 86 ? 4.662 0.792 -13.700 1.00 91.44 86 VAL A O 1
ATOM 701 N N . LYS A 1 87 ? 3.145 0.237 -15.261 1.00 93.12 87 LYS A N 1
ATOM 702 C CA . LYS A 1 87 ? 3.763 1.018 -16.344 1.00 93.12 87 LYS A CA 1
ATOM 703 C C . LYS A 1 87 ? 3.957 2.488 -15.971 1.00 93.12 87 LYS A C 1
ATOM 705 O O . LYS A 1 87 ? 5.071 2.980 -16.022 1.00 93.12 87 LYS A O 1
ATOM 710 N N . HIS A 1 88 ? 2.896 3.159 -15.523 1.00 94.75 88 HIS A N 1
ATOM 711 C CA . HIS A 1 88 ? 2.954 4.577 -15.154 1.00 94.75 88 HIS A CA 1
ATOM 712 C C . HIS A 1 88 ? 3.954 4.839 -14.021 1.00 94.75 88 HIS A C 1
ATOM 714 O O . HIS A 1 88 ? 4.616 5.870 -14.012 1.00 94.75 88 HIS A O 1
ATOM 720 N N . ILE A 1 89 ? 4.060 3.904 -13.070 1.00 94.50 89 ILE A N 1
ATOM 721 C CA . ILE A 1 89 ? 4.997 4.012 -11.947 1.00 94.50 89 ILE A CA 1
ATOM 722 C C . ILE A 1 89 ? 6.443 3.814 -12.423 1.00 94.50 89 ILE A C 1
ATOM 724 O O . ILE A 1 89 ? 7.316 4.596 -12.055 1.00 94.50 89 ILE A O 1
ATOM 728 N N . LEU A 1 90 ? 6.700 2.803 -13.260 1.00 94.19 90 LEU A N 1
ATOM 729 C CA . LEU A 1 90 ? 8.042 2.502 -13.770 1.00 94.19 90 LEU A CA 1
ATOM 730 C C . LEU A 1 90 ? 8.540 3.532 -14.792 1.00 94.19 90 LEU A C 1
ATOM 732 O O . LEU A 1 90 ? 9.718 3.879 -14.765 1.00 94.19 90 LEU A O 1
ATOM 736 N N . ASP A 1 91 ? 7.655 4.089 -15.619 1.00 92.12 91 ASP A N 1
ATOM 737 C CA . ASP A 1 91 ? 7.986 5.180 -16.545 1.00 92.12 91 ASP A CA 1
ATOM 738 C C . ASP A 1 91 ? 8.462 6.438 -15.787 1.00 92.12 91 ASP A C 1
ATOM 740 O O . ASP A 1 91 ? 9.266 7.214 -16.304 1.00 92.12 91 ASP A O 1
ATOM 744 N N . GLY A 1 92 ? 8.016 6.624 -14.537 1.00 90.25 92 GLY A N 1
ATOM 745 C CA . GLY A 1 92 ? 8.494 7.685 -13.647 1.00 90.25 92 GLY A CA 1
ATOM 746 C C . GLY A 1 92 ? 9.899 7.457 -13.071 1.00 90.25 92 GLY A C 1
ATOM 747 O O . GLY A 1 92 ? 10.488 8.398 -12.543 1.00 90.25 92 GLY A O 1
ATOM 748 N N . LEU A 1 93 ? 10.442 6.237 -13.161 1.00 90.38 93 LEU A N 1
ATOM 749 C CA . LEU A 1 93 ? 11.784 5.885 -12.679 1.00 90.38 93 LEU A CA 1
ATOM 750 C C . LEU A 1 93 ? 12.836 5.981 -13.788 1.00 90.38 93 LEU A C 1
ATOM 752 O O . LEU A 1 93 ? 13.879 6.603 -13.597 1.00 90.38 93 LEU A O 1
ATOM 756 N N . HIS A 1 94 ? 12.583 5.341 -14.932 1.00 90.56 94 HIS A N 1
ATOM 757 C CA . HIS A 1 94 ? 13.475 5.351 -16.093 1.00 90.56 94 HIS A CA 1
ATOM 758 C C . HIS A 1 94 ? 12.706 4.926 -17.361 1.00 90.56 94 HIS A C 1
ATOM 760 O O . HIS A 1 94 ? 11.909 3.991 -17.271 1.00 90.56 94 HIS A O 1
ATOM 766 N N . PRO A 1 95 ? 12.974 5.508 -18.553 1.00 89.69 95 PRO A N 1
ATOM 767 C CA . PRO A 1 95 ? 12.254 5.173 -19.792 1.00 89.69 95 PRO A CA 1
ATOM 768 C C . PRO A 1 95 ? 12.233 3.677 -20.148 1.00 89.69 95 PRO A C 1
ATOM 770 O O . PRO A 1 95 ? 11.244 3.177 -20.674 1.00 89.69 95 PRO A O 1
ATOM 773 N N . ASP A 1 96 ? 13.310 2.954 -19.829 1.00 89.94 96 ASP A N 1
ATOM 774 C CA . ASP A 1 96 ? 13.440 1.513 -20.099 1.00 89.94 96 ASP A CA 1
ATOM 775 C C . ASP A 1 96 ? 13.012 0.611 -18.917 1.00 89.94 96 ASP A C 1
ATOM 777 O O . ASP A 1 96 ? 13.032 -0.615 -19.045 1.00 89.94 96 ASP A O 1
ATOM 781 N N . ALA A 1 97 ? 12.635 1.168 -17.755 1.00 91.94 97 ALA A N 1
ATOM 782 C CA . ALA A 1 97 ? 12.359 0.373 -16.548 1.00 91.94 97 ALA A CA 1
ATOM 783 C C . ALA A 1 97 ? 11.172 -0.578 -16.729 1.00 91.94 97 ALA A C 1
ATOM 785 O O . ALA A 1 97 ? 11.229 -1.727 -16.290 1.00 91.94 97 ALA A O 1
ATOM 786 N N . TYR A 1 98 ? 10.110 -0.125 -17.404 1.00 92.50 98 TYR A N 1
ATOM 787 C CA . TYR A 1 98 ? 8.961 -0.982 -17.678 1.00 92.50 98 TYR A CA 1
ATOM 788 C C . TYR A 1 98 ? 9.354 -2.174 -18.559 1.00 92.50 98 TYR A C 1
ATOM 790 O O . TYR A 1 98 ? 9.039 -3.307 -18.210 1.00 92.50 98 TYR A O 1
ATOM 798 N N . ALA A 1 99 ? 10.111 -1.952 -19.638 1.00 90.12 99 ALA A N 1
ATOM 799 C CA . ALA A 1 99 ? 10.569 -3.022 -20.528 1.00 90.12 99 ALA A CA 1
ATOM 800 C C . ALA A 1 99 ? 11.488 -4.030 -19.814 1.00 90.12 99 ALA A C 1
ATOM 802 O O . ALA A 1 99 ? 11.342 -5.245 -19.987 1.00 90.12 99 ALA A O 1
ATOM 803 N N . ALA A 1 100 ? 12.395 -3.540 -18.963 1.00 89.75 100 ALA A N 1
ATOM 804 C CA . ALA A 1 100 ? 13.229 -4.393 -18.123 1.00 89.75 100 ALA A CA 1
ATOM 805 C C . ALA A 1 100 ? 12.379 -5.255 -17.180 1.00 89.75 100 ALA A C 1
ATOM 807 O O . ALA A 1 100 ? 12.580 -6.467 -17.121 1.00 89.75 100 ALA A O 1
ATOM 808 N N . PHE A 1 101 ? 11.372 -4.664 -16.530 1.00 90.62 101 PHE A N 1
ATOM 809 C CA . PHE A 1 101 ? 10.454 -5.393 -15.658 1.00 90.62 101 PHE A CA 1
ATOM 810 C C . PHE A 1 101 ? 9.595 -6.415 -16.410 1.00 90.62 101 PHE A C 1
ATOM 812 O O . PHE A 1 101 ? 9.349 -7.496 -15.888 1.00 90.62 101 PHE A O 1
ATOM 819 N N . GLN A 1 102 ? 9.164 -6.136 -17.644 1.00 89.94 102 GLN A N 1
ATOM 820 C CA . GLN A 1 102 ? 8.419 -7.127 -18.432 1.00 89.94 102 GLN A CA 1
ATOM 821 C C . GLN A 1 102 ? 9.246 -8.389 -18.729 1.00 89.94 102 GLN A C 1
ATOM 823 O O . GLN A 1 102 ? 8.680 -9.472 -18.882 1.00 89.94 102 GLN A O 1
ATOM 828 N N . THR A 1 103 ? 10.571 -8.238 -18.789 1.00 85.62 103 THR A N 1
ATOM 829 C CA . THR A 1 103 ? 11.509 -9.311 -19.130 1.00 85.62 103 THR A CA 1
ATOM 830 C C . THR A 1 103 ? 11.993 -10.074 -17.902 1.00 85.62 103 THR A C 1
ATOM 832 O O . THR A 1 103 ? 12.097 -11.294 -17.966 1.00 85.62 103 THR A O 1
ATOM 835 N N . SER A 1 104 ? 12.275 -9.389 -16.790 1.00 84.56 104 SER A N 1
ATOM 836 C CA . SER A 1 104 ? 12.748 -10.039 -15.563 1.00 84.56 104 SER A CA 1
ATOM 837 C C . SER A 1 104 ? 11.633 -10.381 -14.577 1.00 84.56 104 SER A C 1
ATOM 839 O O . SER A 1 104 ? 11.822 -11.282 -13.782 1.00 84.56 104 SER A O 1
ATOM 841 N N . HIS A 1 105 ? 10.506 -9.661 -14.569 1.00 85.44 105 HIS A N 1
ATOM 842 C CA . HIS A 1 105 ? 9.485 -9.701 -13.508 1.00 85.44 105 HIS A CA 1
ATOM 843 C C . HIS A 1 105 ? 10.069 -9.570 -12.080 1.00 85.44 105 HIS A C 1
ATOM 845 O O . HIS A 1 105 ? 9.492 -10.035 -11.095 1.00 85.44 105 HIS A O 1
ATOM 851 N N . ASP A 1 106 ? 11.216 -8.902 -11.964 1.00 88.00 106 ASP A N 1
ATOM 852 C CA . ASP A 1 106 ? 11.924 -8.659 -10.713 1.00 88.00 106 ASP A CA 1
ATOM 853 C C . ASP A 1 106 ? 12.070 -7.151 -10.518 1.00 88.00 106 ASP A C 1
ATOM 855 O O . ASP A 1 106 ? 12.838 -6.478 -11.209 1.00 88.00 106 ASP A O 1
ATOM 859 N N . LEU A 1 107 ? 11.263 -6.605 -9.607 1.00 91.44 107 LEU A N 1
ATOM 860 C CA . LEU A 1 107 ? 11.262 -5.175 -9.325 1.00 91.44 107 LEU A CA 1
ATOM 861 C C . LEU A 1 107 ? 12.534 -4.745 -8.584 1.00 91.44 107 LEU A C 1
ATOM 863 O O . LEU A 1 107 ? 13.015 -3.641 -8.822 1.00 91.44 107 LEU A O 1
ATOM 867 N N . GLU A 1 108 ? 13.077 -5.585 -7.702 1.00 91.31 108 GLU A N 1
ATOM 868 C CA . GLU A 1 108 ? 14.261 -5.247 -6.907 1.00 91.31 108 GLU A CA 1
ATOM 869 C C . GLU A 1 108 ? 15.488 -5.110 -7.810 1.00 91.31 108 GLU A C 1
ATOM 871 O O . GLU A 1 108 ? 16.181 -4.091 -7.765 1.00 91.31 108 GLU A O 1
ATOM 876 N N . ASP A 1 109 ? 15.677 -6.070 -8.715 1.00 90.00 109 ASP A N 1
ATOM 877 C CA . ASP A 1 109 ? 16.734 -6.035 -9.723 1.00 90.00 109 ASP A CA 1
ATOM 878 C C . ASP A 1 109 ? 16.617 -4.805 -10.644 1.00 90.00 109 ASP A C 1
ATOM 880 O O . ASP A 1 109 ? 17.599 -4.092 -10.873 1.00 90.00 109 ASP A O 1
ATOM 884 N N . VAL A 1 110 ? 15.412 -4.485 -11.132 1.00 90.81 110 VAL A N 1
ATOM 885 C CA . VAL A 1 110 ? 15.198 -3.293 -11.974 1.00 90.81 110 VAL A CA 1
ATOM 886 C C . VAL A 1 110 ? 15.566 -2.012 -11.222 1.00 90.81 110 VAL A C 1
ATOM 888 O O . VAL A 1 110 ? 16.264 -1.160 -11.775 1.00 90.81 110 VAL A O 1
ATOM 891 N N . ILE A 1 111 ? 15.149 -1.870 -9.961 1.00 92.00 111 ILE A N 1
ATOM 892 C CA . ILE A 1 111 ? 15.473 -0.694 -9.141 1.00 92.00 111 ILE A CA 1
ATOM 893 C C . ILE A 1 111 ? 16.979 -0.600 -8.879 1.00 92.00 111 ILE A C 1
ATOM 895 O O . ILE A 1 111 ? 17.551 0.487 -8.999 1.00 92.00 111 ILE A O 1
ATOM 899 N N . GLN A 1 112 ? 17.641 -1.718 -8.572 1.00 90.88 112 GLN A N 1
ATOM 900 C CA . GLN A 1 112 ? 19.084 -1.752 -8.349 1.00 90.88 112 GLN A CA 1
ATOM 901 C C . GLN A 1 112 ? 19.849 -1.309 -9.601 1.00 90.88 112 GLN A C 1
ATOM 903 O O . GLN A 1 112 ? 20.746 -0.464 -9.510 1.00 90.88 112 GLN A O 1
ATOM 908 N N . ARG A 1 113 ? 19.470 -1.822 -10.776 1.00 88.88 113 ARG A N 1
ATOM 909 C CA . ARG A 1 113 ? 20.088 -1.441 -12.051 1.00 88.88 113 ARG A CA 1
ATOM 910 C C . ARG A 1 113 ? 19.843 0.033 -12.374 1.00 88.88 113 ARG A C 1
ATOM 912 O O . ARG A 1 113 ? 20.798 0.742 -12.677 1.00 88.88 113 ARG A O 1
ATOM 919 N N . VAL A 1 114 ? 18.616 0.540 -12.223 1.00 89.06 114 VAL A N 1
ATOM 920 C CA . VAL A 1 114 ? 18.303 1.971 -12.427 1.00 89.06 114 VAL A CA 1
ATOM 921 C C . VAL A 1 114 ? 19.107 2.869 -11.478 1.00 89.06 114 VAL A C 1
ATOM 923 O O . VAL A 1 114 ? 19.667 3.880 -11.905 1.00 89.06 114 VAL A O 1
ATOM 926 N N . SER A 1 115 ? 19.231 2.488 -10.205 1.00 87.56 115 SER A N 1
ATOM 927 C CA . SER A 1 115 ? 20.025 3.236 -9.227 1.00 87.56 115 SER A CA 1
ATOM 928 C C . SER A 1 115 ? 21.505 3.293 -9.621 1.00 87.56 115 SER A C 1
ATOM 930 O O . SER A 1 115 ? 22.102 4.369 -9.589 1.00 87.56 115 SER A O 1
ATOM 932 N N . GLN A 1 116 ? 22.093 2.189 -10.085 1.00 85.62 116 GLN A N 1
ATOM 933 C CA . GLN A 1 116 ? 23.482 2.174 -10.557 1.00 85.62 116 GLN A CA 1
ATOM 934 C C . GLN A 1 116 ? 23.710 3.113 -11.749 1.00 85.62 116 GLN A C 1
ATOM 936 O O . GLN A 1 116 ? 24.719 3.818 -11.778 1.00 85.62 116 GLN A O 1
ATOM 941 N N . LEU A 1 117 ? 22.764 3.183 -12.693 1.00 81.00 117 LEU A N 1
ATOM 942 C CA . LEU A 1 117 ? 22.842 4.081 -13.854 1.00 81.00 117 LEU A CA 1
ATOM 943 C C . LEU A 1 117 ? 22.802 5.558 -13.441 1.00 81.00 117 LEU A C 1
ATOM 945 O O . LEU A 1 117 ? 23.523 6.378 -14.006 1.00 81.00 117 LEU A O 1
ATOM 949 N N . SER A 1 118 ? 22.023 5.898 -12.410 1.00 70.44 118 SER A N 1
ATOM 950 C CA . SER A 1 118 ? 21.933 7.272 -11.893 1.00 70.44 118 SER A CA 1
ATOM 951 C C . SER A 1 118 ? 23.235 7.790 -11.257 1.00 70.44 118 SER A C 1
ATOM 953 O O . SER A 1 118 ? 23.425 9.000 -11.136 1.00 70.44 118 SER A O 1
ATOM 955 N N . HIS A 1 119 ? 24.164 6.894 -10.902 1.00 66.69 119 HIS A N 1
ATOM 956 C CA . HIS A 1 119 ? 25.501 7.236 -10.405 1.00 66.69 119 HIS A CA 1
ATOM 957 C C . HIS A 1 119 ? 26.556 7.385 -11.518 1.00 66.69 119 HIS A C 1
ATOM 959 O O . HIS A 1 119 ? 27.701 7.756 -11.240 1.00 66.69 119 HIS A O 1
ATOM 965 N N . VAL A 1 120 ? 26.200 7.117 -12.779 1.00 62.19 120 VAL A N 1
ATOM 966 C CA . VAL A 1 120 ? 27.095 7.277 -13.932 1.00 62.19 120 VAL A CA 1
ATOM 967 C C . VAL A 1 120 ? 27.126 8.748 -14.365 1.00 62.19 120 VAL A C 1
ATOM 969 O O . VAL A 1 120 ? 26.122 9.455 -14.326 1.00 62.19 120 VAL A O 1
ATOM 972 N N . LYS A 1 121 ? 28.310 9.241 -14.754 1.00 57.81 121 LYS A N 1
ATOM 973 C CA . LYS A 1 121 ? 28.550 10.656 -15.092 1.00 57.81 121 LYS A CA 1
ATOM 974 C C . LYS A 1 121 ? 27.554 11.181 -16.150 1.00 57.81 121 LYS A C 1
ATOM 976 O O . LYS A 1 121 ? 27.298 10.478 -17.132 1.00 57.81 121 LYS A O 1
ATOM 981 N N . PRO A 1 122 ? 27.078 12.438 -16.025 1.00 50.16 122 PRO A N 1
ATOM 982 C CA . PRO A 1 122 ? 26.216 13.049 -17.030 1.00 50.16 122 PRO A CA 1
ATOM 983 C C . PRO A 1 122 ? 26.932 13.078 -18.388 1.00 50.16 122 PRO A C 1
ATOM 985 O O . PRO A 1 122 ? 28.024 13.631 -18.502 1.00 50.16 122 PRO A O 1
ATOM 988 N N . GLY A 1 123 ? 26.335 12.446 -19.403 1.00 57.16 123 GLY A N 1
ATOM 989 C CA . GLY A 1 123 ? 26.886 12.345 -20.763 1.00 57.16 123 GLY A CA 1
ATOM 990 C C . GLY A 1 123 ? 27.110 10.917 -21.269 1.00 57.16 123 GLY A C 1
ATOM 991 O O . GLY A 1 123 ? 27.310 10.730 -22.467 1.00 57.16 123 GLY A O 1
ATOM 992 N N . MET A 1 124 ? 27.023 9.901 -20.403 1.00 54.53 124 MET A N 1
ATOM 993 C CA . MET A 1 124 ? 27.052 8.496 -20.818 1.00 54.53 124 MET A CA 1
ATOM 994 C C . MET A 1 124 ? 25.623 7.936 -20.831 1.00 54.53 124 MET A C 1
ATOM 996 O O . MET A 1 124 ? 25.055 7.641 -19.785 1.00 54.53 124 MET A O 1
ATOM 1000 N N . SER A 1 125 ? 25.028 7.816 -22.024 1.00 53.41 125 SER A N 1
ATOM 1001 C CA . SER A 1 125 ? 23.758 7.105 -22.235 1.00 53.41 125 SER A CA 1
ATOM 1002 C C . SER A 1 125 ? 23.971 5.626 -21.916 1.00 53.41 125 SER A C 1
ATOM 1004 O O . SER A 1 125 ? 24.354 4.840 -22.785 1.00 53.41 125 SER A O 1
ATOM 1006 N N . THR A 1 126 ? 23.750 5.241 -20.669 1.00 58.00 126 THR A N 1
ATOM 1007 C CA . THR A 1 126 ? 23.775 3.842 -20.265 1.00 58.00 126 THR A CA 1
ATOM 1008 C C . THR A 1 126 ? 22.349 3.314 -20.387 1.00 58.00 126 THR A C 1
ATOM 1010 O O . THR A 1 126 ? 21.493 3.559 -19.546 1.00 58.00 126 THR A O 1
ATOM 1013 N N . LYS A 1 127 ? 22.062 2.671 -21.526 1.00 65.88 127 LYS A N 1
ATOM 1014 C CA . LYS A 1 127 ? 20.791 1.968 -21.731 1.00 65.88 127 LYS A CA 1
ATOM 1015 C C . LYS A 1 127 ? 20.656 0.895 -20.655 1.00 65.88 127 LYS A C 1
ATOM 1017 O O . LYS A 1 127 ? 21.622 0.176 -20.394 1.00 65.88 127 LYS A O 1
ATOM 1022 N N . LEU A 1 128 ? 19.473 0.776 -20.061 1.00 73.44 128 LEU A N 1
ATOM 1023 C CA . LEU A 1 128 ? 19.182 -0.321 -19.146 1.00 73.44 128 LEU A CA 1
ATOM 1024 C C . LEU A 1 128 ? 19.182 -1.620 -19.966 1.00 73.44 128 LEU A C 1
ATOM 1026 O O . LEU A 1 128 ? 18.466 -1.715 -20.963 1.00 73.44 128 LEU A O 1
ATOM 1030 N N . SER A 1 129 ? 20.012 -2.600 -19.596 1.00 73.62 129 SER A N 1
ATOM 1031 C CA . SER A 1 129 ? 19.990 -3.901 -20.271 1.00 73.62 129 SER A CA 1
ATOM 1032 C C . SER A 1 129 ? 18.640 -4.574 -20.029 1.00 73.62 129 SER A C 1
ATOM 1034 O O . SER A 1 129 ? 18.079 -4.509 -18.937 1.00 73.62 129 SER A O 1
ATOM 1036 N N . VAL A 1 130 ? 18.081 -5.207 -21.052 1.00 72.06 130 VAL A N 1
ATOM 1037 C CA . VAL A 1 130 ? 16.812 -5.930 -20.950 1.00 72.06 130 VAL A CA 1
ATOM 1038 C C . VAL A 1 130 ? 17.117 -7.378 -21.288 1.00 72.06 130 VAL A C 1
ATOM 1040 O O . VAL A 1 130 ? 17.245 -7.735 -22.455 1.00 72.06 130 VAL A O 1
ATOM 1043 N N . GLU A 1 131 ? 17.319 -8.187 -20.253 1.00 75.81 131 GLU A N 1
ATOM 1044 C CA . GLU A 1 131 ? 17.742 -9.581 -20.374 1.00 75.81 131 GLU A CA 1
ATOM 1045 C C . GLU A 1 131 ? 16.885 -10.460 -19.461 1.00 75.81 131 GLU A C 1
ATOM 1047 O O . GLU A 1 131 ? 16.475 -10.036 -18.378 1.00 75.81 131 GLU A O 1
ATOM 1052 N N . ALA A 1 132 ? 16.587 -11.675 -19.919 1.00 77.38 132 ALA A N 1
ATOM 1053 C CA . ALA A 1 132 ? 15.895 -12.676 -19.118 1.00 77.38 132 ALA A CA 1
ATOM 1054 C C . ALA A 1 132 ? 16.897 -13.393 -18.204 1.00 77.38 132 ALA A C 1
ATOM 1056 O O . ALA A 1 132 ? 18.019 -13.687 -18.620 1.00 77.38 132 ALA A O 1
ATOM 1057 N N . SER A 1 133 ? 16.476 -13.717 -16.981 1.00 76.56 133 SER A N 1
ATOM 1058 C CA . SER A 1 133 ? 17.285 -14.467 -16.017 1.00 76.56 133 SER A CA 1
ATOM 1059 C C . SER A 1 133 ? 16.715 -15.868 -15.799 1.00 76.56 133 SER A C 1
ATOM 1061 O O . SER A 1 133 ? 15.499 -16.072 -15.786 1.00 76.56 133 SER A O 1
ATOM 1063 N N . LEU A 1 134 ? 17.595 -16.857 -15.627 1.00 78.31 134 LEU A N 1
ATOM 1064 C CA . LEU A 1 134 ? 17.186 -18.223 -15.307 1.00 78.31 134 LEU A CA 1
ATOM 1065 C C . LEU A 1 134 ? 16.496 -18.245 -13.932 1.00 78.31 134 LEU A C 1
ATOM 1067 O O . LEU A 1 134 ? 17.005 -17.663 -12.981 1.00 78.31 134 LEU A O 1
ATOM 1071 N N . MET A 1 135 ? 15.375 -18.968 -13.827 1.00 82.06 135 MET A N 1
ATOM 1072 C CA . MET A 1 135 ? 14.508 -19.056 -12.634 1.00 82.06 135 MET A CA 1
ATOM 1073 C C . MET A 1 135 ? 13.681 -17.804 -12.305 1.00 82.06 135 MET A C 1
ATOM 1075 O O . MET A 1 135 ? 12.960 -17.826 -11.307 1.00 82.06 135 MET A O 1
ATOM 1079 N N . THR A 1 136 ? 13.699 -16.766 -13.144 1.00 75.31 136 THR A N 1
ATOM 1080 C CA . THR A 1 136 ? 12.825 -15.598 -12.974 1.00 75.31 136 THR A CA 1
ATOM 1081 C C . THR A 1 136 ? 11.725 -15.605 -14.046 1.00 75.31 136 THR A C 1
ATOM 1083 O O . THR A 1 136 ? 12.037 -15.725 -15.233 1.00 75.31 136 THR A O 1
ATOM 1086 N N . PRO A 1 137 ? 10.429 -15.568 -13.674 1.00 78.12 137 PRO A N 1
ATOM 1087 C CA . PRO A 1 137 ? 9.338 -15.649 -14.644 1.00 78.12 137 PRO A CA 1
ATOM 1088 C C . PRO A 1 137 ? 9.325 -14.443 -15.597 1.00 78.12 137 PRO A C 1
ATOM 1090 O O . PRO A 1 137 ? 9.578 -13.320 -15.185 1.00 78.12 137 PRO A O 1
ATOM 1093 N N . VAL A 1 138 ? 8.972 -14.668 -16.865 1.00 79.38 138 VAL A N 1
ATOM 1094 C CA . VAL A 1 138 ? 8.765 -13.611 -17.875 1.00 79.38 138 VAL A CA 1
ATOM 1095 C C . VAL A 1 138 ? 7.263 -13.379 -18.045 1.00 79.38 138 VAL A C 1
ATOM 1097 O O . VAL A 1 138 ? 6.484 -14.333 -17.945 1.00 79.38 138 VAL A O 1
ATOM 1100 N N . LEU A 1 139 ? 6.828 -12.145 -18.326 1.00 75.50 139 LEU A N 1
ATOM 1101 C CA . LEU A 1 139 ? 5.413 -11.900 -18.625 1.00 75.50 139 LEU A CA 1
ATOM 1102 C C . LEU A 1 139 ? 4.978 -12.677 -19.881 1.00 75.50 139 LEU A C 1
ATOM 1104 O O . LEU A 1 139 ? 5.637 -12.575 -20.921 1.00 75.50 139 LEU A O 1
ATOM 1108 N N . PRO A 1 140 ? 3.865 -13.434 -19.825 1.00 82.94 140 PRO A N 1
ATOM 1109 C CA . PRO A 1 140 ? 3.377 -14.160 -20.988 1.00 82.94 140 PRO A CA 1
ATOM 1110 C C . PRO A 1 140 ? 2.939 -13.182 -22.083 1.00 82.94 140 PRO A C 1
ATOM 1112 O O . PRO A 1 140 ? 2.326 -12.148 -21.805 1.00 82.94 140 PRO A O 1
ATOM 1115 N N . MET A 1 141 ? 3.217 -13.529 -23.342 1.00 86.19 141 MET A N 1
ATOM 1116 C CA . MET A 1 141 ? 2.659 -12.797 -24.477 1.00 86.19 141 MET A CA 1
ATOM 1117 C C . MET A 1 141 ? 1.141 -12.980 -24.506 1.00 86.19 141 MET A C 1
ATOM 1119 O O . MET A 1 141 ? 0.639 -14.102 -24.430 1.00 86.19 141 MET A O 1
ATOM 1123 N N . LEU A 1 142 ? 0.417 -11.870 -24.626 1.00 86.12 142 LEU A N 1
ATOM 1124 C CA . LEU A 1 142 ? -1.036 -11.867 -24.746 1.00 86.12 142 LEU A CA 1
ATOM 1125 C C . LEU A 1 142 ? -1.427 -11.826 -26.227 1.00 86.12 142 LEU A C 1
ATOM 1127 O O . LEU A 1 142 ? -0.831 -11.083 -27.006 1.00 8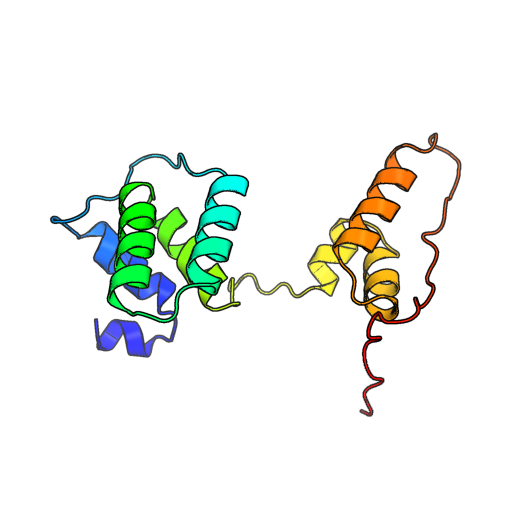6.12 142 LEU A O 1
ATOM 1131 N N . VAL A 1 143 ? -2.434 -12.615 -26.602 1.00 66.69 143 VAL A N 1
ATOM 1132 C CA . VAL A 1 143 ? -3.113 -12.502 -27.900 1.00 66.69 143 VAL A CA 1
ATOM 1133 C C . VAL A 1 143 ? -4.270 -11.514 -27.748 1.00 66.69 143 VAL A C 1
ATOM 1135 O O . VAL A 1 143 ? -4.985 -11.563 -26.746 1.00 66.69 143 VAL A O 1
ATOM 1138 N N . GLY A 1 144 ? -4.393 -10.598 -28.709 1.00 63.69 144 GLY A N 1
ATOM 1139 C CA . GLY A 1 144 ? -5.483 -9.621 -28.797 1.00 63.69 144 GLY A CA 1
ATOM 1140 C C . GLY A 1 144 ? -6.658 -10.122 -29.617 1.00 63.69 144 GLY A C 1
ATOM 1141 O O . GLY A 1 144 ? -6.435 -11.000 -30.482 1.00 63.69 144 GLY A O 1
#

Foldseek 3Di:
DVVVVVVVQVLVVQLVCQCVDPVAHADPDQDDDPVNLVVLVVVLVPDDDPVVNVVSLSVQSNRHHSVSSSCSVCVVVVHNPPPDDPVNVQCVQDVCLVQLCQQQVDNVVSNVQSVVVVPDDPPDPDDRDRHHDPPGDHHDDDDD

pLDDT: mean 88.79, std 11.42, range [50.16, 98.25]

Organism: Biomphalaria glabrata (NCBI:txid6526)

InterPro domains:
  IPR012308 DNA ligase, ATP-dependent, N-terminal [PF04675] (2-94)
  IPR036599 DNA ligase, ATP-dependent, N-terminal domain superfamily [G3DSA:1.10.3260.10] (1-119)
  IPR036599 DNA ligase, ATP-dependent, N-terminal domain superfamily [SSF117018] (8-126)
  IPR050191 ATP-dependent DNA ligase [PTHR45674] (1-142)

Secondary structure (DSSP, 8-state):
-HHHHTTT-HHHHHHHHHHT-SSSPPPSS----HHHHHHHHHHHHT--SHHHHHHHHHHHHHT--HHHHHHHHHHHTT---SS--HHHHHHTT-TTHHHHHHHH--HHHHHHHHHHHHTSPTT---PPP----TTSPPPPPPP-

Radius of gyration: 19.87 Å; chains: 1; bounding box: 53×33×50 Å